Protein AF-A0A7V4IX45-F1 (afdb_monomer_lite)

Foldseek 3Di:
DQDLPADPLVVVLVVLVVDVDAAEDEHRHQAPVNCVSCVVSVHHYDDDVNVVVVSYD

Secondary structure (DSSP, 8-state):
---TT---HHHHHHHHHH--S--EEES---SHHHHHHHHHTT-EEE-SHHHHTT---

Sequence (57 aa):
EGGMRGTNLAWFHRLRRATGLPVTAAGGIHTRREVRALARLGMNAAVGMALYRGRLR

pLDDT: mean 75.98, std 15.32, range [38.25, 92.81]

Radius of gyration: 11.22 Å; chains: 1; bounding box: 26×17×32 Å

Structure (mmCIF, N/CA/C/O backbone):
data_AF-A0A7V4IX45-F1
#
_entry.id   AF-A0A7V4IX45-F1
#
loop_
_atom_site.group_PDB
_atom_site.id
_atom_site.type_symbol
_atom_site.label_atom_id
_atom_site.label_alt_id
_atom_site.label_comp_id
_atom_site.label_asym_id
_atom_site.label_entity_id
_atom_site.label_seq_id
_atom_site.pdbx_PDB_ins_code
_atom_site.Cartn_x
_atom_site.Cartn_y
_atom_site.Cartn_z
_atom_site.occupancy
_atom_site.B_iso_or_equiv
_atom_site.auth_seq_id
_atom_site.auth_comp_id
_atom_site.auth_asym_id
_atom_site.auth_atom_id
_atom_site.pdbx_PDB_model_num
ATOM 1 N N 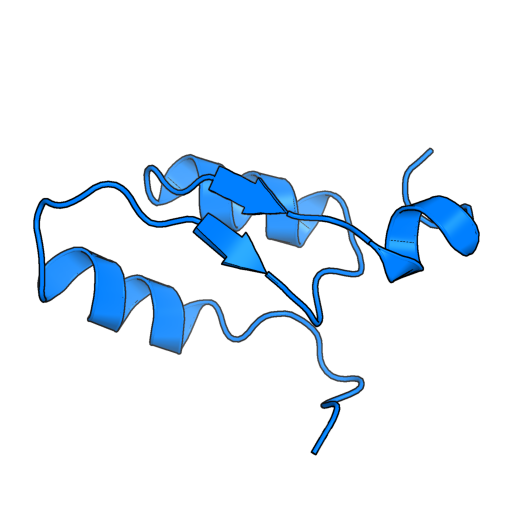. GLU A 1 1 ? 17.768 -4.002 2.869 1.00 43.34 1 GLU A N 1
ATOM 2 C CA . GLU A 1 1 ? 17.031 -5.277 2.699 1.00 43.34 1 GLU A CA 1
ATOM 3 C C . GLU A 1 1 ? 15.869 -5.184 1.692 1.00 43.34 1 GLU A C 1
ATOM 5 O O . GLU A 1 1 ? 14.709 -5.429 2.012 1.00 43.34 1 GLU A O 1
ATOM 10 N N . GLY A 1 2 ? 16.169 -4.801 0.445 1.00 38.25 2 GLY A N 1
ATOM 11 C CA . GLY A 1 2 ? 15.204 -4.727 -0.656 1.00 38.25 2 GLY A CA 1
ATOM 12 C C . GLY A 1 2 ? 14.999 -6.105 -1.277 1.00 38.25 2 GLY A C 1
ATOM 13 O O . GLY A 1 2 ? 15.723 -6.494 -2.190 1.00 38.25 2 GLY A O 1
ATOM 14 N N . GLY A 1 3 ? 14.040 -6.865 -0.755 1.00 40.38 3 GLY A N 1
ATOM 15 C CA . GLY A 1 3 ? 13.726 -8.197 -1.258 1.00 40.38 3 GLY A CA 1
ATOM 16 C C . GLY A 1 3 ? 13.218 -8.147 -2.697 1.00 40.38 3 GLY A C 1
ATOM 17 O O . GLY A 1 3 ? 12.069 -7.799 -2.949 1.00 40.38 3 GLY A O 1
ATOM 18 N N . MET A 1 4 ? 14.047 -8.597 -3.638 1.00 46.22 4 MET A N 1
ATOM 19 C CA . MET A 1 4 ? 13.700 -8.895 -5.036 1.00 46.22 4 MET A CA 1
ATOM 20 C C . MET A 1 4 ? 12.685 -10.057 -5.187 1.00 46.22 4 MET A C 1
ATOM 22 O O . MET A 1 4 ? 12.706 -10.776 -6.181 1.00 46.22 4 MET A O 1
ATOM 26 N N . ARG A 1 5 ? 11.808 -10.282 -4.198 1.00 52.25 5 ARG A N 1
ATOM 27 C CA . ARG A 1 5 ? 10.826 -11.381 -4.137 1.00 52.25 5 ARG A CA 1
ATOM 28 C C . ARG A 1 5 ? 9.368 -10.922 -4.226 1.00 52.25 5 ARG A C 1
ATOM 30 O O . ARG A 1 5 ? 8.471 -11.759 -4.180 1.00 52.25 5 ARG A O 1
ATOM 37 N N . GLY A 1 6 ? 9.136 -9.626 -4.413 1.00 57.53 6 GLY A N 1
ATOM 38 C CA . GLY A 1 6 ? 7.791 -9.071 -4.450 1.00 57.53 6 GLY A CA 1
ATOM 39 C C . GLY A 1 6 ? 7.211 -8.810 -3.061 1.00 57.53 6 GLY A C 1
ATOM 40 O O . GLY A 1 6 ? 7.795 -9.149 -2.029 1.00 57.53 6 GLY A O 1
ATOM 41 N N . THR A 1 7 ? 6.055 -8.163 -3.038 1.00 68.44 7 THR A N 1
ATOM 42 C CA . THR A 1 7 ? 5.340 -7.791 -1.817 1.00 68.44 7 THR A CA 1
ATOM 43 C C . THR A 1 7 ? 4.934 -9.035 -1.014 1.00 68.44 7 THR A C 1
ATOM 45 O O . THR A 1 7 ? 4.260 -9.931 -1.524 1.00 68.44 7 THR A O 1
ATOM 48 N N . ASN A 1 8 ? 5.277 -9.073 0.281 1.00 79.38 8 ASN A N 1
ATOM 49 C CA . ASN A 1 8 ? 4.858 -10.146 1.188 1.00 79.38 8 ASN A CA 1
ATOM 50 C C . ASN A 1 8 ? 3.370 -10.014 1.557 1.00 79.38 8 ASN A C 1
ATOM 52 O O . ASN A 1 8 ? 3.008 -9.437 2.583 1.00 79.38 8 ASN A O 1
ATOM 56 N N . LEU A 1 9 ? 2.496 -10.573 0.719 1.00 80.00 9 LEU A N 1
ATOM 57 C CA . LEU A 1 9 ? 1.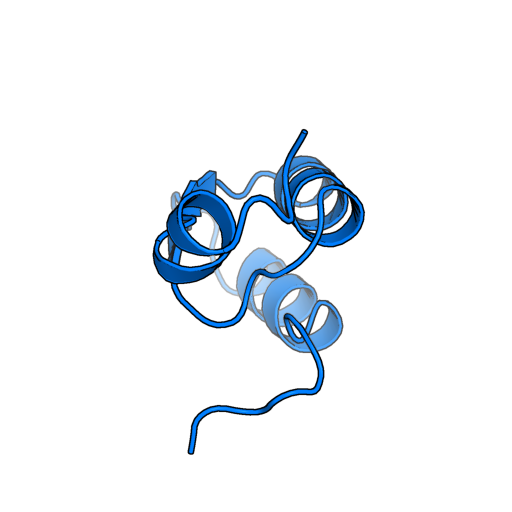044 -10.513 0.908 1.00 80.00 9 LEU A CA 1
ATOM 58 C C . LEU A 1 9 ? 0.578 -11.136 2.231 1.00 80.00 9 LEU A C 1
ATOM 60 O O . LEU A 1 9 ? -0.357 -10.626 2.842 1.00 80.00 9 LEU A O 1
ATOM 64 N N . ALA A 1 10 ? 1.239 -12.192 2.716 1.00 84.88 10 ALA A N 1
ATOM 65 C CA . ALA A 1 10 ? 0.883 -12.822 3.988 1.00 84.88 10 ALA A CA 1
ATOM 66 C C . ALA A 1 10 ? 1.118 -11.879 5.180 1.00 84.88 10 ALA A C 1
ATOM 68 O O . ALA A 1 10 ? 0.335 -11.856 6.132 1.00 84.88 10 ALA A O 1
ATOM 69 N N . TRP A 1 11 ? 2.171 -11.062 5.115 1.00 86.00 11 TRP A N 1
ATOM 70 C CA . TRP A 1 11 ? 2.421 -10.022 6.107 1.00 86.00 11 TRP A CA 1
ATOM 71 C C . TRP A 1 11 ? 1.344 -8.929 6.059 1.00 86.00 11 TRP A C 1
ATOM 73 O O . TRP A 1 11 ? 0.776 -8.600 7.099 1.00 86.00 11 TRP A O 1
ATOM 83 N N . PHE A 1 12 ? 0.979 -8.449 4.863 1.00 86.25 12 PHE A N 1
ATOM 84 C CA . PHE A 1 12 ? -0.091 -7.454 4.703 1.00 86.25 12 PHE A CA 1
ATOM 85 C C . PHE A 1 12 ? -1.457 -7.976 5.161 1.00 86.25 12 PHE A C 1
ATOM 87 O O . PHE A 1 12 ? -2.222 -7.235 5.771 1.00 86.25 12 PHE A O 1
ATOM 94 N N . HIS A 1 13 ? -1.744 -9.264 4.969 1.00 86.88 13 HIS A N 1
ATOM 95 C CA . HIS A 1 13 ? -2.930 -9.898 5.543 1.00 86.88 13 HIS A CA 1
ATOM 96 C C . HIS A 1 13 ? -2.952 -9.821 7.071 1.00 86.88 13 HIS A C 1
ATOM 98 O O . HIS A 1 13 ? -3.983 -9.483 7.650 1.00 86.88 13 HIS A O 1
ATOM 104 N N . ARG A 1 14 ? -1.832 -10.123 7.741 1.00 88.94 14 ARG A N 1
ATOM 105 C CA . ARG A 1 14 ? -1.755 -9.994 9.204 1.00 88.94 14 ARG A CA 1
ATOM 106 C C . ARG A 1 14 ? -1.918 -8.543 9.641 1.00 88.94 14 ARG A C 1
ATOM 108 O O . ARG A 1 14 ? -2.677 -8.291 10.571 1.00 88.94 14 ARG A O 1
ATOM 115 N N . LEU A 1 15 ? -1.282 -7.608 8.936 1.00 88.81 15 LEU A N 1
ATOM 116 C CA . LEU A 1 15 ? -1.422 -6.180 9.207 1.00 88.81 15 LEU A CA 1
ATOM 117 C C . LEU A 1 15 ? -2.877 -5.715 9.057 1.00 88.81 15 LEU A C 1
ATOM 119 O O . LEU A 1 15 ? -3.375 -5.007 9.926 1.00 88.81 15 LEU A O 1
ATOM 123 N N . ARG A 1 16 ? -3.591 -6.165 8.014 1.00 88.00 16 ARG A N 1
ATOM 124 C CA . ARG A 1 16 ? -5.003 -5.807 7.813 1.00 88.00 16 ARG A CA 1
ATOM 125 C C . ARG A 1 16 ? -5.883 -6.227 8.979 1.00 88.00 16 ARG A C 1
ATOM 127 O O . ARG A 1 16 ? -6.826 -5.517 9.293 1.00 88.00 16 ARG A O 1
ATOM 134 N N . ARG A 1 17 ? -5.608 -7.376 9.598 1.00 90.38 17 ARG A N 1
ATOM 135 C CA . ARG A 1 17 ? -6.373 -7.832 10.767 1.00 90.38 17 ARG A CA 1
ATOM 136 C C . ARG A 1 17 ? -5.992 -7.098 12.050 1.00 90.38 17 ARG A C 1
ATOM 138 O O . ARG A 1 17 ? -6.784 -7.081 12.979 1.00 90.38 17 ARG A O 1
ATOM 145 N N . ALA A 1 18 ? -4.786 -6.539 12.118 1.00 92.81 18 ALA A N 1
ATOM 146 C CA . ALA A 1 18 ? -4.272 -5.885 13.318 1.00 92.81 18 ALA A CA 1
ATOM 147 C C . ALA A 1 18 ? -4.796 -4.451 13.504 1.00 92.81 18 ALA A C 1
ATOM 149 O O . ALA A 1 18 ? -4.713 -3.906 14.598 1.00 92.81 18 ALA A O 1
ATOM 150 N N . THR A 1 19 ? -5.318 -3.821 12.451 1.00 89.62 19 THR A N 1
ATOM 151 C CA . THR A 1 19 ? -5.847 -2.454 12.512 1.00 89.62 19 THR A CA 1
ATOM 152 C C . THR A 1 19 ? -7.018 -2.289 11.554 1.00 89.62 19 THR A C 1
ATOM 154 O O . THR A 1 19 ? -7.111 -3.029 10.583 1.00 89.62 19 THR A O 1
ATOM 157 N N . GLY A 1 20 ? -7.896 -1.311 11.792 1.00 89.88 20 GLY A N 1
ATOM 158 C CA . GLY A 1 20 ? -8.919 -0.836 10.847 1.00 89.88 20 GLY A CA 1
ATOM 159 C C . GLY A 1 20 ? -8.496 0.413 10.062 1.00 89.88 20 GLY A C 1
ATOM 160 O O . GLY A 1 20 ? -9.205 0.845 9.160 1.00 89.88 20 GLY A O 1
ATOM 161 N N . LEU A 1 21 ? -7.325 0.982 10.365 1.00 92.19 21 LEU A N 1
ATOM 162 C CA . LEU A 1 21 ? -6.864 2.233 9.765 1.00 92.19 21 LEU A CA 1
ATOM 163 C C . LEU A 1 21 ? -6.528 2.077 8.269 1.00 92.19 21 LEU A C 1
ATOM 165 O O . LEU A 1 21 ? -6.238 0.960 7.811 1.00 92.19 21 LEU A O 1
ATOM 169 N N . PRO A 1 22 ? -6.535 3.178 7.498 1.00 88.81 22 PRO A N 1
ATOM 170 C CA . PRO A 1 22 ? -6.013 3.186 6.138 1.00 88.81 22 PRO A CA 1
ATOM 171 C C . PRO A 1 22 ? -4.548 2.732 6.108 1.00 88.81 22 PRO A C 1
ATOM 173 O O . PRO A 1 22 ? -3.728 3.196 6.898 1.00 88.81 22 PRO A O 1
ATOM 176 N N . VAL A 1 23 ? -4.213 1.827 5.186 1.00 89.12 23 VAL A N 1
ATOM 177 C CA . VAL A 1 23 ? -2.847 1.315 5.002 1.00 89.12 23 VAL A CA 1
ATOM 178 C C . VAL A 1 23 ? -2.416 1.557 3.562 1.00 89.12 23 VAL A C 1
ATOM 180 O O . VAL A 1 23 ? -3.112 1.158 2.626 1.00 89.12 23 VAL A O 1
ATOM 183 N N . THR A 1 24 ? -1.242 2.165 3.398 1.00 87.62 24 THR A N 1
ATOM 184 C CA . THR A 1 24 ? -0.575 2.326 2.103 1.00 87.62 24 THR A CA 1
ATOM 185 C C . THR A 1 24 ? 0.698 1.488 2.093 1.00 87.62 24 THR A C 1
ATOM 187 O O . THR A 1 24 ? 1.651 1.776 2.812 1.00 87.62 24 THR A O 1
ATOM 190 N N . ALA A 1 25 ? 0.719 0.436 1.279 1.00 85.56 25 ALA A N 1
ATOM 191 C CA . ALA A 1 25 ? 1.895 -0.390 1.056 1.00 85.56 25 ALA A CA 1
ATOM 192 C C . ALA A 1 25 ? 2.867 0.342 0.121 1.00 85.56 25 ALA A C 1
ATOM 194 O O . ALA A 1 25 ? 2.552 0.556 -1.049 1.00 85.56 25 ALA A O 1
ATOM 195 N N . ALA A 1 26 ? 4.041 0.718 0.627 1.00 81.62 26 ALA A N 1
ATOM 196 C CA . ALA A 1 26 ? 5.097 1.370 -0.144 1.00 81.62 26 ALA A CA 1
ATOM 197 C C . ALA A 1 26 ? 6.350 0.482 -0.211 1.00 81.62 26 ALA A C 1
ATOM 199 O O . ALA A 1 26 ? 6.784 -0.065 0.800 1.00 81.62 26 ALA A O 1
ATOM 200 N N . GLY A 1 27 ? 6.940 0.361 -1.406 1.00 71.75 27 GLY A N 1
ATOM 201 C CA . GLY A 1 27 ? 8.181 -0.391 -1.641 1.00 71.75 27 GLY A CA 1
ATOM 202 C C . GLY A 1 27 ? 7.978 -1.866 -2.024 1.00 71.75 27 GLY A C 1
ATOM 203 O O . GLY A 1 27 ? 7.073 -2.542 -1.545 1.00 71.75 27 GLY A O 1
ATOM 204 N N . GLY A 1 28 ? 8.820 -2.373 -2.933 1.00 72.12 28 GLY A N 1
ATOM 205 C CA . GLY A 1 28 ? 8.841 -3.794 -3.327 1.00 72.12 28 GLY A CA 1
ATOM 206 C C . GLY A 1 28 ? 7.671 -4.287 -4.195 1.00 72.12 28 GLY A C 1
ATOM 207 O O . GLY A 1 28 ? 7.610 -5.475 -4.499 1.00 72.12 28 GLY A O 1
ATOM 208 N N . ILE A 1 29 ? 6.762 -3.402 -4.619 1.00 77.94 29 ILE A N 1
ATOM 209 C CA . ILE A 1 29 ? 5.654 -3.731 -5.528 1.00 77.94 29 ILE A CA 1
ATOM 210 C C . ILE A 1 29 ? 6.174 -3.670 -6.967 1.00 77.94 29 ILE A C 1
ATOM 212 O O . ILE A 1 29 ? 6.543 -2.596 -7.443 1.00 77.94 29 ILE A O 1
ATOM 216 N N . HIS A 1 30 ? 6.210 -4.807 -7.663 1.00 75.31 30 HIS A N 1
ATOM 217 C CA . HIS A 1 30 ? 6.823 -4.943 -8.989 1.00 75.31 30 HIS A CA 1
ATOM 218 C C . HIS A 1 30 ? 5.838 -5.299 -10.106 1.00 75.31 30 HIS A C 1
ATOM 220 O O . HIS A 1 30 ? 6.191 -5.182 -11.280 1.00 75.31 30 HIS A O 1
ATOM 226 N N . THR A 1 31 ? 4.623 -5.733 -9.765 1.00 79.12 31 THR A N 1
ATOM 227 C CA . THR A 1 31 ? 3.654 -6.292 -10.715 1.00 79.12 31 THR A CA 1
ATOM 228 C C . 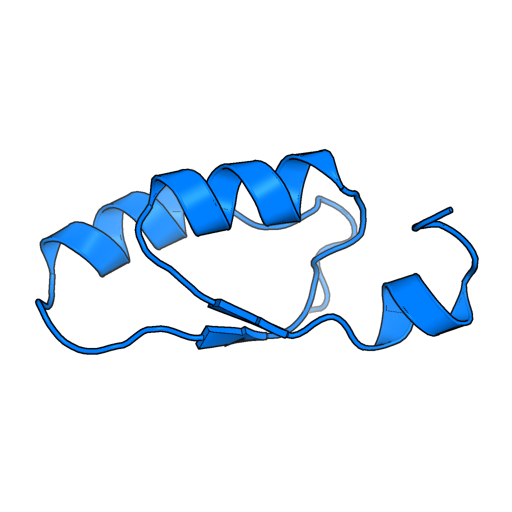THR A 1 31 ? 2.230 -5.791 -10.467 1.00 79.12 31 THR A C 1
ATOM 230 O O . THR A 1 31 ? 1.825 -5.513 -9.338 1.00 79.12 31 THR A O 1
ATOM 233 N N . ARG A 1 32 ? 1.401 -5.776 -11.523 1.00 81.62 32 ARG A N 1
ATOM 234 C CA . ARG A 1 32 ? -0.039 -5.467 -11.405 1.00 81.62 32 ARG A CA 1
ATOM 235 C C . ARG A 1 32 ? -0.776 -6.448 -10.494 1.00 81.62 32 ARG A C 1
ATOM 237 O O . ARG A 1 32 ? -1.784 -6.097 -9.887 1.00 81.62 32 ARG A O 1
ATOM 244 N N . ARG A 1 33 ? -0.295 -7.693 -10.413 1.00 83.00 33 ARG A N 1
ATOM 245 C CA . ARG A 1 33 ? -0.888 -8.732 -9.564 1.00 83.00 33 ARG A CA 1
ATOM 246 C C . ARG A 1 33 ? -0.786 -8.364 -8.086 1.00 83.00 33 ARG A C 1
ATOM 248 O O . ARG A 1 33 ? -1.758 -8.554 -7.368 1.00 83.00 33 ARG A O 1
ATOM 255 N N . GLU A 1 34 ? 0.347 -7.818 -7.656 1.00 82.94 34 GLU A N 1
ATOM 256 C CA . GLU A 1 34 ? 0.551 -7.375 -6.271 1.00 82.94 34 GLU A CA 1
ATOM 257 C C . GLU A 1 34 ? -0.327 -6.175 -5.935 1.00 82.94 34 GLU A C 1
ATOM 259 O O . GLU A 1 34 ? -0.981 -6.182 -4.898 1.00 82.94 34 GLU A O 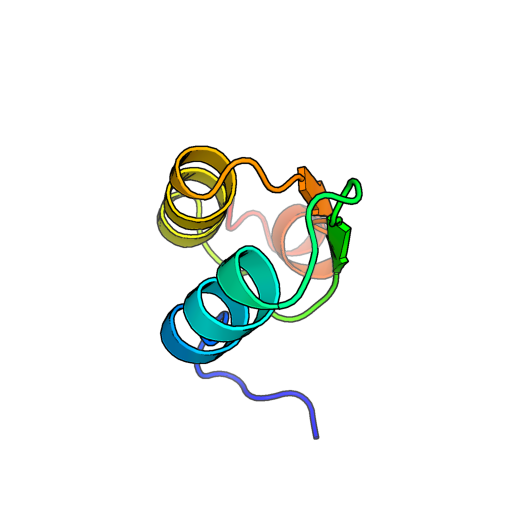1
ATOM 264 N N . VAL A 1 35 ? -0.430 -5.204 -6.849 1.00 85.06 35 VAL A N 1
ATOM 265 C CA . VAL A 1 35 ? -1.349 -4.063 -6.702 1.00 85.06 35 VAL A CA 1
ATOM 266 C C . VAL A 1 35 ? -2.787 -4.551 -6.517 1.00 85.06 35 VAL A C 1
ATOM 268 O O . VAL A 1 35 ? -3.459 -4.154 -5.570 1.00 85.06 35 VAL A O 1
ATOM 271 N N . ARG A 1 36 ? -3.254 -5.472 -7.372 1.00 87.75 36 ARG A N 1
ATOM 272 C CA . ARG A 1 36 ? -4.602 -6.052 -7.245 1.00 87.75 36 ARG A CA 1
ATOM 273 C C . ARG A 1 36 ? -4.787 -6.839 -5.952 1.00 87.75 36 ARG A C 1
ATOM 275 O O . ARG A 1 36 ? -5.868 -6.807 -5.377 1.00 87.75 36 ARG A O 1
ATOM 282 N N . ALA A 1 37 ? -3.766 -7.565 -5.507 1.00 88.00 37 ALA A N 1
ATOM 283 C CA . ALA A 1 37 ? -3.834 -8.306 -4.257 1.00 88.00 37 ALA A CA 1
ATOM 284 C C . ALA A 1 37 ? -3.950 -7.358 -3.055 1.00 88.00 37 ALA A C 1
ATOM 286 O O . ALA A 1 37 ? -4.813 -7.575 -2.217 1.00 88.00 37 ALA A O 1
ATOM 287 N N . LEU A 1 38 ? -3.173 -6.272 -3.015 1.00 87.25 38 LEU A N 1
ATOM 288 C CA . LEU A 1 38 ? -3.282 -5.233 -1.986 1.00 87.25 38 LEU A CA 1
ATOM 289 C C . LEU A 1 38 ? -4.646 -4.527 -2.018 1.00 87.25 38 LEU A C 1
ATOM 291 O O . LEU A 1 38 ? -5.259 -4.338 -0.970 1.00 87.25 38 LEU A O 1
ATOM 295 N N . ALA A 1 39 ? -5.172 -4.231 -3.209 1.00 88.19 39 ALA A N 1
ATOM 296 C CA . ALA A 1 39 ? -6.502 -3.642 -3.358 1.00 88.19 39 ALA A CA 1
ATOM 297 C C . ALA A 1 39 ? -7.608 -4.556 -2.799 1.00 88.19 39 ALA A C 1
ATOM 299 O O . ALA A 1 39 ? -8.503 -4.084 -2.103 1.00 88.19 39 ALA A O 1
ATOM 300 N N . ARG A 1 40 ? -7.516 -5.878 -3.012 1.00 90.75 40 ARG A N 1
ATOM 301 C CA . ARG A 1 40 ? -8.440 -6.861 -2.406 1.00 90.75 40 ARG A CA 1
ATOM 302 C C . ARG A 1 40 ? -8.353 -6.915 -0.879 1.00 90.75 40 ARG A C 1
ATOM 304 O O . ARG A 1 40 ? -9.293 -7.374 -0.244 1.00 90.75 40 ARG A O 1
ATOM 311 N N . LEU A 1 41 ? -7.251 -6.446 -0.295 1.00 88.00 41 LEU A N 1
ATOM 312 C CA . LEU A 1 41 ? -7.088 -6.294 1.153 1.00 88.00 41 LEU A CA 1
ATOM 313 C C . LEU A 1 41 ? -7.579 -4.939 1.674 1.00 88.00 41 LEU A C 1
ATOM 315 O O . LEU A 1 41 ? -7.409 -4.660 2.860 1.00 88.00 41 LEU A O 1
ATOM 319 N N . GLY A 1 42 ? -8.150 -4.088 0.816 1.00 87.31 42 GLY A N 1
ATOM 320 C CA . GLY A 1 42 ? -8.543 -2.729 1.184 1.00 87.31 42 GLY A CA 1
ATOM 321 C C . GLY A 1 42 ? -7.339 -1.840 1.500 1.00 87.31 42 GLY A C 1
ATOM 322 O O . GLY A 1 42 ? -7.398 -1.028 2.421 1.00 87.31 42 GLY A O 1
ATOM 323 N N . MET A 1 43 ? -6.220 -2.042 0.798 1.00 89.88 43 MET A N 1
ATOM 324 C CA . MET A 1 43 ? -4.998 -1.259 0.971 1.00 89.88 43 MET A CA 1
ATOM 325 C C . MET A 1 43 ? -4.636 -0.493 -0.296 1.00 89.88 43 MET A C 1
ATOM 327 O O . MET A 1 43 ? -4.807 -0.988 -1.412 1.00 89.88 43 MET A O 1
ATOM 331 N N . ASN A 1 44 ? -4.044 0.682 -0.105 1.00 85.94 44 ASN A N 1
ATOM 332 C CA . ASN A 1 44 ? -3.449 1.451 -1.187 1.00 85.94 44 ASN A CA 1
ATOM 333 C C . ASN A 1 44 ? -2.057 0.899 -1.514 1.00 85.94 44 ASN A C 1
ATOM 335 O O . ASN A 1 44 ? -1.323 0.457 -0.631 1.00 85.94 44 ASN A O 1
ATOM 339 N N . ALA A 1 45 ? -1.677 0.951 -2.786 1.00 85.38 45 ALA A N 1
ATOM 340 C CA . ALA A 1 45 ? -0.366 0.531 -3.263 1.00 85.38 45 ALA A CA 1
ATOM 341 C C . ALA A 1 45 ? 0.399 1.753 -3.785 1.00 85.38 45 ALA A C 1
ATOM 343 O O . ALA A 1 45 ? 0.021 2.332 -4.801 1.00 85.38 45 ALA A O 1
ATOM 344 N N . ALA A 1 46 ? 1.485 2.134 -3.113 1.00 82.31 46 ALA A N 1
ATOM 345 C CA . ALA A 1 46 ? 2.402 3.167 -3.578 1.00 82.31 46 ALA A CA 1
ATOM 346 C C . ALA A 1 46 ? 3.516 2.523 -4.410 1.00 82.31 46 ALA A C 1
ATOM 348 O O . ALA A 1 46 ? 4.432 1.872 -3.897 1.00 82.31 46 ALA A O 1
ATOM 349 N N . VAL A 1 47 ? 3.423 2.700 -5.726 1.00 76.50 47 VAL A N 1
ATOM 350 C CA . VAL A 1 47 ? 4.377 2.145 -6.680 1.00 76.50 47 VAL A CA 1
ATOM 351 C C . VAL A 1 47 ? 5.380 3.223 -7.082 1.00 76.50 47 VAL A C 1
ATOM 353 O O . VAL A 1 47 ? 5.030 4.157 -7.785 1.00 76.50 47 VAL A O 1
ATOM 356 N N . GLY A 1 48 ? 6.640 3.078 -6.672 1.00 69.81 48 GLY A N 1
ATOM 357 C CA . GLY A 1 48 ? 7.733 3.939 -7.145 1.00 69.81 48 GLY A CA 1
ATOM 358 C C . GLY A 1 48 ? 8.500 3.291 -8.299 1.00 69.81 48 GLY A C 1
ATOM 359 O O . GLY A 1 48 ? 8.204 3.472 -9.476 1.00 69.81 48 GLY A O 1
ATOM 360 N N . MET A 1 49 ? 9.484 2.461 -7.954 1.00 60.97 49 MET A N 1
ATOM 361 C CA . MET A 1 49 ? 10.493 1.935 -8.886 1.00 60.97 49 MET A CA 1
ATOM 362 C C . MET A 1 49 ? 9.945 1.036 -10.018 1.00 60.97 49 MET A C 1
ATOM 364 O O . MET A 1 49 ? 10.601 0.869 -11.045 1.00 60.97 49 MET A O 1
ATOM 368 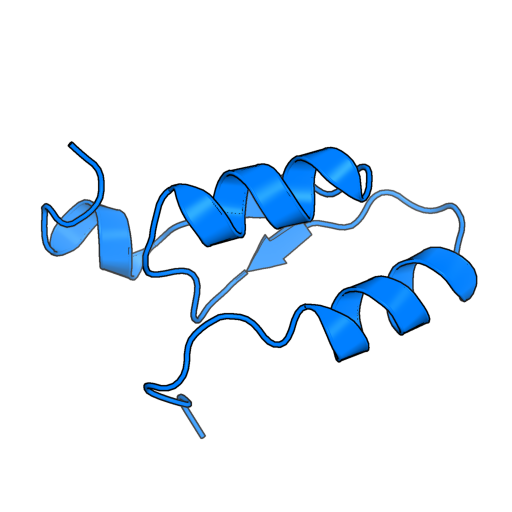N N . ALA A 1 50 ? 8.757 0.439 -9.860 1.00 60.94 50 ALA A N 1
ATOM 369 C CA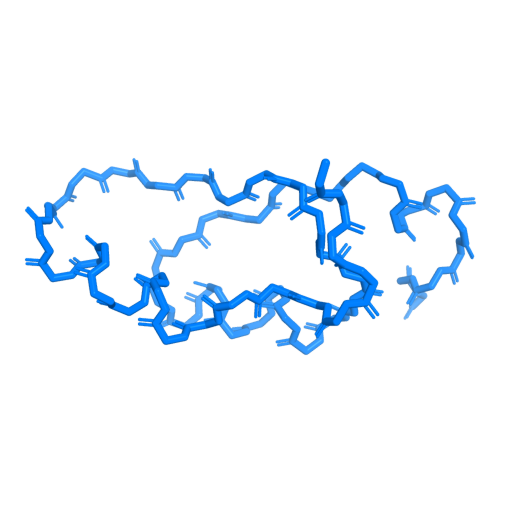 . ALA A 1 50 ? 8.155 -0.402 -10.902 1.00 60.94 50 ALA A CA 1
ATOM 370 C C . ALA A 1 50 ? 7.476 0.390 -12.029 1.00 60.94 50 ALA A C 1
ATOM 372 O O . ALA A 1 50 ? 7.400 -0.128 -13.145 1.00 60.94 50 ALA A O 1
ATOM 373 N N . LEU A 1 51 ? 7.060 1.637 -11.769 1.00 57.75 51 LEU A N 1
ATOM 374 C CA . LEU A 1 51 ? 6.647 2.567 -12.824 1.00 57.75 51 LEU A CA 1
ATOM 375 C C . LEU A 1 51 ? 7.858 2.965 -13.678 1.00 57.75 51 LEU A C 1
ATOM 377 O O . LEU A 1 51 ? 7.817 2.816 -14.895 1.00 57.75 51 LEU A O 1
ATOM 381 N N . TYR A 1 52 ? 8.978 3.328 -13.043 1.00 51.62 52 TYR A N 1
ATOM 382 C CA . TYR A 1 52 ? 10.218 3.693 -13.746 1.00 51.62 52 TYR A CA 1
ATOM 383 C C . TYR A 1 52 ? 10.810 2.565 -14.605 1.00 51.62 52 TYR A C 1
ATOM 385 O O . TYR A 1 52 ? 11.442 2.828 -15.621 1.00 51.62 52 TYR A O 1
ATOM 393 N N . ARG A 1 53 ? 10.598 1.297 -14.232 1.00 57.03 53 ARG A N 1
ATOM 394 C CA . ARG A 1 53 ? 11.086 0.130 -14.992 1.00 57.03 53 ARG A CA 1
ATOM 395 C C . ARG A 1 53 ? 10.150 -0.342 -16.115 1.00 57.03 53 ARG A C 1
ATOM 397 O O . ARG A 1 53 ? 10.409 -1.397 -16.688 1.00 57.03 53 ARG A O 1
ATOM 404 N N . GLY A 1 54 ? 9.051 0.364 -16.398 1.00 55.16 54 GLY A N 1
ATOM 405 C CA . GLY A 1 54 ? 8.095 -0.020 -17.448 1.00 55.16 54 GLY A CA 1
ATOM 406 C C . GLY A 1 54 ? 7.398 -1.370 -17.213 1.00 55.16 54 GLY A C 1
ATOM 407 O O . GLY A 1 54 ? 6.829 -1.939 -18.140 1.00 55.16 54 GLY A O 1
ATOM 408 N N . ARG A 1 55 ? 7.436 -1.907 -15.980 1.00 57.59 55 ARG A N 1
ATOM 409 C CA . ARG A 1 55 ? 6.872 -3.229 -15.624 1.00 57.59 55 ARG A CA 1
ATOM 410 C C . ARG A 1 55 ? 5.366 -3.206 -15.356 1.00 57.59 55 ARG A C 1
ATOM 412 O O . ARG A 1 55 ? 4.749 -4.257 -15.193 1.00 57.59 55 ARG A O 1
ATOM 419 N N . LEU A 1 56 ? 4.774 -2.018 -15.314 1.00 56.50 56 LEU A N 1
ATOM 420 C CA . LEU A 1 56 ? 3.338 -1.791 -15.200 1.00 56.50 56 LEU A CA 1
ATOM 421 C C . LEU A 1 56 ? 2.861 -1.093 -16.480 1.00 56.50 56 LEU A C 1
ATOM 423 O O . LEU A 1 56 ? 2.650 0.114 -16.481 1.00 56.50 56 LEU A O 1
ATOM 427 N N . ARG A 1 57 ? 2.735 -1.851 -17.571 1.00 53.94 57 ARG A N 1
ATOM 428 C CA . ARG A 1 57 ? 1.988 -1.449 -18.773 1.00 53.94 57 ARG A CA 1
ATOM 429 C C . ARG A 1 57 ? 0.604 -2.041 -18.754 1.00 53.94 57 ARG A C 1
ATOM 431 O O . ARG A 1 57 ? 0.471 -3.191 -18.272 1.00 53.94 57 ARG A O 1
#